Protein AF-A0A918QCE1-F1 (afdb_monomer)

Structure (mmCIF, N/CA/C/O backbone):
data_AF-A0A918QCE1-F1
#
_entry.id   AF-A0A918QCE1-F1
#
loop_
_atom_site.group_PDB
_atom_site.id
_atom_site.type_symbol
_atom_site.label_atom_id
_atom_site.label_alt_id
_atom_site.label_comp_id
_atom_site.label_asym_id
_atom_site.label_entity_id
_atom_site.label_seq_id
_atom_site.pdbx_PDB_ins_code
_atom_site.Cartn_x
_atom_site.Cartn_y
_atom_site.Cartn_z
_atom_site.occupancy
_atom_site.B_iso_or_equiv
_atom_site.auth_seq_id
_atom_site.auth_comp_id
_atom_site.auth_asym_id
_atom_site.auth_atom_id
_atom_site.pdbx_PDB_model_num
ATOM 1 N N . MET A 1 1 ? -31.668 9.142 -8.135 1.00 33.66 1 MET A N 1
ATOM 2 C CA . MET A 1 1 ? -30.646 8.673 -7.178 1.00 33.66 1 MET A CA 1
ATOM 3 C C . MET A 1 1 ? -29.626 7.881 -7.980 1.00 33.66 1 MET A C 1
ATOM 5 O O . MET A 1 1 ? -29.899 6.742 -8.324 1.00 33.66 1 MET A O 1
ATOM 9 N N . HIS A 1 2 ? -28.551 8.535 -8.418 1.00 36.22 2 HIS A N 1
ATOM 10 C CA . HIS A 1 2 ? -27.484 7.924 -9.211 1.00 36.22 2 HIS A CA 1
ATOM 11 C C . HIS A 1 2 ? -26.289 7.763 -8.270 1.00 36.22 2 HIS A C 1
ATOM 13 O O . HIS A 1 2 ? -25.791 8.761 -7.751 1.00 36.22 2 HIS A O 1
ATOM 19 N N . LEU A 1 3 ? -25.919 6.521 -7.965 1.00 39.84 3 LEU A N 1
ATOM 20 C CA . LEU A 1 3 ? -24.689 6.223 -7.241 1.00 39.84 3 LEU A CA 1
ATOM 21 C C . LEU A 1 3 ? -23.557 6.383 -8.255 1.00 39.84 3 LEU A C 1
ATOM 23 O O . LEU A 1 3 ? -23.525 5.670 -9.251 1.00 39.84 3 LEU A O 1
ATOM 27 N N . ALA A 1 4 ? -22.702 7.382 -8.048 1.00 39.12 4 ALA A N 1
ATOM 28 C CA . ALA A 1 4 ? -21.490 7.530 -8.834 1.00 39.12 4 ALA A CA 1
ATOM 29 C C . ALA A 1 4 ? -20.565 6.351 -8.503 1.00 39.12 4 ALA A C 1
ATOM 31 O O . ALA A 1 4 ? -20.187 6.168 -7.345 1.00 39.12 4 ALA A O 1
ATOM 32 N N . GLU A 1 5 ? -20.243 5.550 -9.515 1.00 44.84 5 GLU A N 1
ATOM 33 C CA . GLU A 1 5 ? -19.245 4.485 -9.433 1.00 44.84 5 GLU A CA 1
ATOM 34 C C . GLU A 1 5 ? -17.913 5.073 -8.925 1.00 44.84 5 GLU A C 1
ATOM 36 O O . GLU A 1 5 ? -17.487 6.123 -9.426 1.00 44.84 5 GLU A O 1
ATOM 41 N N . PRO A 1 6 ? -17.241 4.459 -7.934 1.00 44.69 6 PRO A N 1
ATOM 42 C CA . PRO A 1 6 ? -15.946 4.941 -7.480 1.00 44.69 6 PRO A CA 1
ATOM 43 C C . PRO A 1 6 ? -14.933 4.757 -8.615 1.00 44.69 6 PRO A C 1
ATOM 45 O O . PRO A 1 6 ? -14.550 3.640 -8.953 1.00 44.69 6 PRO A O 1
ATOM 48 N N . GLY A 1 7 ? -14.521 5.872 -9.224 1.00 44.47 7 GLY A N 1
ATOM 49 C CA . GLY A 1 7 ? -13.450 5.888 -10.217 1.00 44.47 7 GLY A CA 1
ATOM 50 C C . GLY A 1 7 ? -12.152 5.297 -9.649 1.00 44.47 7 GLY A C 1
ATOM 51 O O . GLY A 1 7 ? -11.955 5.311 -8.427 1.00 44.47 7 GLY A O 1
ATOM 52 N N . PRO A 1 8 ? -11.265 4.768 -10.514 1.00 41.88 8 PRO A N 1
ATOM 53 C CA . PRO A 1 8 ? -10.043 4.106 -10.078 1.00 41.88 8 PRO A CA 1
ATOM 54 C C . PRO A 1 8 ? -9.234 5.038 -9.174 1.00 41.88 8 PRO A C 1
ATOM 56 O O . PRO A 1 8 ? -9.125 6.239 -9.430 1.00 41.88 8 PRO A O 1
ATOM 59 N N . ALA A 1 9 ? -8.696 4.481 -8.088 1.00 42.06 9 ALA A N 1
ATOM 60 C CA . ALA A 1 9 ? -7.835 5.193 -7.158 1.00 42.06 9 ALA A CA 1
ATOM 61 C C . ALA A 1 9 ? -6.542 5.605 -7.879 1.00 42.06 9 ALA A C 1
ATOM 63 O O . ALA A 1 9 ? -5.561 4.868 -7.895 1.00 42.06 9 ALA A O 1
ATOM 64 N N . MET A 1 10 ? -6.562 6.775 -8.513 1.00 36.59 10 MET A N 1
ATOM 65 C CA . MET A 1 10 ? -5.400 7.367 -9.159 1.00 36.59 10 MET A CA 1
ATOM 66 C C . MET A 1 10 ? -4.384 7.748 -8.081 1.00 36.59 10 MET A C 1
ATOM 68 O O . MET A 1 10 ? -4.627 8.637 -7.264 1.00 36.59 10 MET A O 1
ATOM 72 N N . VAL A 1 11 ? -3.251 7.050 -8.065 1.00 44.19 11 VAL A N 1
ATOM 73 C CA . VAL A 1 11 ? -2.077 7.428 -7.277 1.00 44.19 11 VAL A CA 1
ATOM 74 C C . VAL A 1 11 ? -1.295 8.445 -8.107 1.00 44.19 11 VAL A C 1
ATOM 76 O O . VAL A 1 11 ? -0.656 8.086 -9.091 1.00 44.19 11 VAL A O 1
ATOM 79 N N . GLU A 1 12 ? -1.380 9.723 -7.747 1.00 36.75 12 GLU A N 1
ATOM 80 C CA . GLU A 1 12 ? -0.614 10.786 -8.404 1.00 36.75 12 GLU A CA 1
ATOM 81 C C . GLU A 1 12 ? 0.827 10.783 -7.871 1.00 36.75 12 GLU A C 1
ATOM 83 O O . GLU A 1 12 ? 1.057 11.006 -6.680 1.00 36.75 12 GLU A O 1
ATOM 88 N N . ILE A 1 13 ? 1.802 10.512 -8.744 1.00 49.06 13 ILE A N 1
ATOM 89 C CA . ILE A 1 13 ? 3.232 10.619 -8.428 1.00 49.06 13 ILE A CA 1
ATOM 90 C C . ILE A 1 13 ? 3.867 11.660 -9.340 1.00 49.06 13 ILE A C 1
ATOM 92 O O . ILE A 1 13 ? 3.781 11.570 -10.562 1.00 49.06 13 ILE A O 1
ATOM 96 N N . ALA A 1 14 ? 4.549 12.629 -8.730 1.00 45.66 14 ALA A N 1
ATOM 97 C CA . ALA A 1 14 ? 5.424 13.548 -9.440 1.00 45.66 14 ALA A CA 1
ATOM 98 C C . ALA A 1 14 ? 6.618 12.767 -10.019 1.00 45.66 14 ALA A C 1
ATOM 100 O O . ALA A 1 14 ? 7.476 12.291 -9.273 1.00 45.66 14 ALA A O 1
ATOM 101 N N . ALA A 1 15 ? 6.657 12.607 -11.342 1.00 50.38 15 ALA A N 1
ATOM 102 C CA . ALA A 1 15 ? 7.783 11.999 -12.041 1.00 50.38 15 ALA A CA 1
ATOM 103 C C . ALA A 1 15 ? 8.968 12.980 -12.107 1.00 50.38 15 ALA A C 1
ATOM 105 O O . ALA A 1 15 ? 8.797 14.166 -12.390 1.00 50.38 15 ALA A O 1
ATOM 106 N N . CYS A 1 16 ? 10.173 12.481 -11.829 1.00 47.78 16 CYS A N 1
ATOM 107 C CA . CYS A 1 16 ? 11.424 13.183 -12.111 1.00 47.78 16 CYS A CA 1
ATOM 108 C C . CYS A 1 16 ? 11.725 13.118 -13.624 1.00 47.78 16 CYS A C 1
ATOM 110 O O . CYS A 1 16 ? 11.239 12.217 -14.3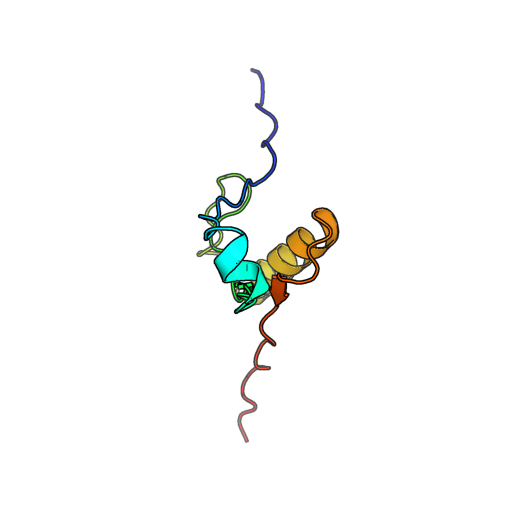00 1.00 47.78 16 CYS A O 1
ATOM 112 N N . ASP A 1 17 ? 12.520 14.054 -14.147 1.00 50.72 17 ASP A N 1
ATOM 113 C CA . ASP A 1 17 ? 12.976 14.101 -15.547 1.00 50.72 17 ASP A CA 1
ATOM 114 C C . ASP A 1 17 ? 13.558 12.747 -16.021 1.00 50.72 17 ASP A C 1
ATOM 116 O O . ASP A 1 17 ? 14.408 12.160 -15.342 1.00 50.72 17 ASP A O 1
ATOM 120 N N . ASP A 1 18 ? 13.133 12.269 -17.200 1.00 56.91 18 ASP A N 1
ATOM 121 C CA . ASP A 1 18 ? 13.459 10.936 -17.750 1.00 56.91 18 ASP A CA 1
ATOM 122 C C . ASP A 1 18 ? 14.968 10.643 -17.830 1.00 56.91 18 ASP A C 1
ATOM 124 O O . ASP A 1 18 ? 15.402 9.493 -17.719 1.00 56.91 18 ASP A O 1
ATOM 128 N N . ARG A 1 19 ? 15.804 11.677 -17.984 1.00 54.97 19 ARG A N 1
ATOM 129 C CA . ARG A 1 19 ? 17.266 11.528 -18.058 1.00 54.97 19 ARG A CA 1
ATOM 130 C C . ARG A 1 19 ? 17.868 11.163 -16.705 1.00 54.97 19 ARG A C 1
ATOM 132 O O . ARG A 1 19 ? 18.781 10.346 -16.636 1.00 54.97 19 ARG A O 1
ATOM 139 N N . THR A 1 20 ? 17.317 11.733 -15.636 1.00 57.84 20 THR A N 1
ATOM 140 C CA . THR A 1 20 ? 17.745 11.459 -14.258 1.00 57.84 20 THR A CA 1
ATOM 141 C C . THR A 1 20 ? 17.295 10.065 -13.826 1.00 57.84 20 THR A C 1
ATOM 143 O O . THR A 1 20 ? 18.041 9.364 -13.148 1.00 57.84 20 THR A O 1
ATOM 146 N N . ALA A 1 21 ? 16.113 9.626 -14.271 1.00 58.03 21 ALA A N 1
ATOM 147 C CA . ALA A 1 21 ? 15.590 8.291 -13.982 1.00 58.03 21 ALA A CA 1
ATOM 148 C C . ALA A 1 21 ? 16.396 7.163 -14.657 1.00 58.03 21 ALA A C 1
ATOM 150 O O . ALA A 1 21 ? 16.511 6.076 -14.091 1.00 58.03 21 ALA A O 1
ATOM 151 N N . ALA A 1 22 ? 16.977 7.414 -15.836 1.00 63.62 22 ALA A N 1
ATOM 152 C CA . ALA A 1 22 ? 17.850 6.452 -16.515 1.00 63.62 22 ALA A CA 1
ATOM 153 C C . ALA A 1 22 ? 19.231 6.324 -15.846 1.00 63.62 22 ALA A C 1
ATOM 155 O O . ALA A 1 22 ? 19.807 5.238 -15.822 1.00 63.62 22 ALA A O 1
ATOM 156 N N . GLU A 1 23 ? 19.759 7.425 -15.303 1.00 66.06 23 GLU A N 1
ATOM 157 C CA . GLU A 1 23 ? 21.076 7.466 -14.657 1.00 66.06 23 GLU A CA 1
ATOM 158 C C . GLU A 1 23 ? 21.018 7.005 -13.187 1.00 66.06 23 GLU A C 1
ATOM 160 O O . GLU A 1 23 ? 21.935 6.342 -12.703 1.00 66.06 23 GLU A O 1
ATOM 165 N N . TRP A 1 24 ? 19.904 7.283 -12.500 1.00 66.19 24 TRP A N 1
ATOM 166 C CA . TRP A 1 24 ? 19.646 6.908 -11.109 1.00 66.19 24 TRP A CA 1
ATOM 167 C C . TRP A 1 24 ? 18.205 6.402 -10.955 1.00 66.19 24 TRP A C 1
ATOM 169 O O . TRP A 1 24 ? 17.317 7.174 -10.581 1.00 66.19 24 TRP A O 1
ATOM 179 N N . PRO A 1 25 ? 17.938 5.112 -11.233 1.00 65.94 25 PRO A N 1
ATOM 180 C CA . PRO A 1 25 ? 16.582 4.581 -11.187 1.00 65.94 25 PRO A CA 1
ATOM 181 C C . PRO A 1 25 ? 16.002 4.672 -9.772 1.00 65.94 25 PRO A C 1
ATOM 183 O O . PRO A 1 25 ? 16.369 3.926 -8.857 1.00 65.94 25 PRO A O 1
ATOM 186 N N . ALA A 1 26 ? 15.070 5.607 -9.597 1.00 75.56 26 ALA A N 1
ATOM 187 C CA . ALA A 1 26 ? 14.321 5.779 -8.366 1.00 75.56 26 ALA A CA 1
ATOM 188 C C . ALA A 1 26 ? 13.316 4.632 -8.216 1.00 75.56 26 ALA A C 1
ATOM 190 O O . ALA A 1 26 ? 12.477 4.406 -9.085 1.00 75.56 26 ALA A O 1
ATOM 191 N N . HIS A 1 27 ? 13.403 3.911 -7.101 1.00 80.50 27 HIS A N 1
ATOM 192 C CA . HIS A 1 27 ? 12.469 2.842 -6.762 1.00 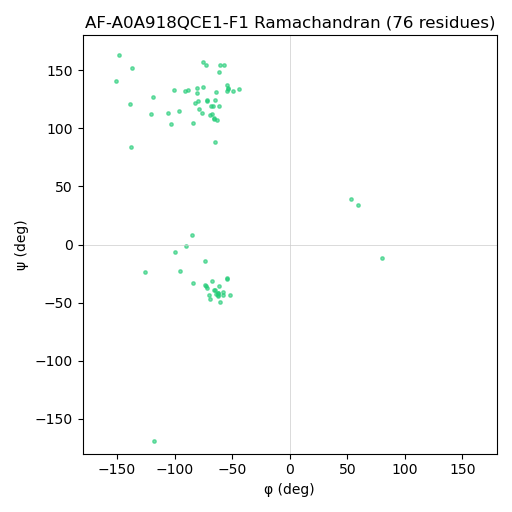80.50 27 HIS A CA 1
ATOM 193 C C . HIS A 1 27 ? 11.449 3.357 -5.751 1.00 80.50 27 HIS A C 1
ATOM 195 O O . HIS A 1 27 ? 11.819 3.973 -4.748 1.00 80.50 27 HIS A O 1
ATOM 201 N N . PHE A 1 28 ? 10.169 3.081 -5.992 1.00 83.31 28 PHE A N 1
ATOM 202 C CA . PHE A 1 28 ? 9.108 3.428 -5.057 1.00 83.31 28 PHE A CA 1
ATOM 203 C C . PHE A 1 28 ? 8.776 2.226 -4.181 1.00 83.31 28 PHE A C 1
ATOM 205 O O . PHE A 1 28 ? 8.266 1.214 -4.661 1.00 83.31 28 PHE A O 1
ATOM 212 N N . VAL A 1 29 ? 9.040 2.344 -2.880 1.00 88.25 29 VAL A N 1
ATOM 213 C CA . VAL A 1 29 ? 8.741 1.286 -1.912 1.00 88.25 29 VAL A CA 1
ATOM 214 C C . VAL A 1 29 ? 7.488 1.652 -1.118 1.00 88.25 29 VAL A C 1
ATOM 216 O O . VAL A 1 29 ? 7.532 2.469 -0.198 1.00 88.25 29 VAL A O 1
ATOM 219 N N . ALA A 1 30 ? 6.364 1.023 -1.455 1.00 90.88 30 ALA A N 1
ATOM 220 C CA . ALA A 1 30 ? 5.093 1.205 -0.761 1.00 90.88 30 ALA A CA 1
ATOM 221 C C . ALA A 1 30 ? 5.043 0.361 0.524 1.00 90.88 30 ALA A C 1
ATOM 223 O O . ALA A 1 30 ? 5.379 -0.826 0.513 1.00 90.88 30 ALA A O 1
ATOM 224 N N . PHE A 1 31 ? 4.588 0.941 1.638 1.00 88.69 31 PHE A N 1
ATOM 225 C CA . PHE A 1 31 ? 4.500 0.240 2.930 1.00 88.69 31 PHE A CA 1
ATOM 226 C C . PHE A 1 31 ? 3.109 0.266 3.581 1.00 88.69 31 PHE A C 1
ATOM 228 O O . PHE A 1 31 ? 2.811 -0.627 4.377 1.00 88.69 31 PHE A O 1
ATOM 235 N N . ASP A 1 32 ? 2.258 1.242 3.253 1.00 90.94 32 ASP A N 1
ATOM 236 C CA . ASP A 1 32 ? 0.886 1.344 3.765 1.00 90.94 32 ASP A CA 1
ATOM 237 C C . ASP A 1 32 ? -0.039 1.998 2.725 1.00 90.94 32 ASP A C 1
ATOM 239 O O . ASP A 1 32 ? 0.419 2.640 1.777 1.00 90.94 32 ASP A O 1
ATOM 243 N N . LEU A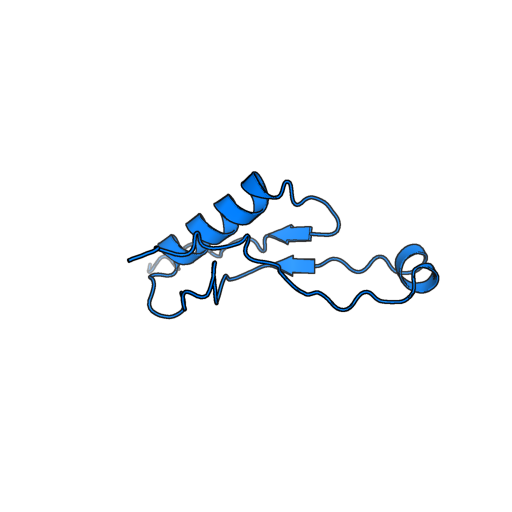 1 33 ? -1.343 1.829 2.922 1.00 92.44 33 LEU A N 1
ATOM 244 C CA . LEU A 1 33 ? -2.406 2.412 2.111 1.00 92.44 33 LEU A CA 1
ATOM 245 C C . LEU A 1 33 ? -3.261 3.284 3.026 1.00 92.44 33 LEU A C 1
ATOM 247 O O . LEU A 1 33 ? -3.925 2.748 3.911 1.00 92.44 33 LEU A O 1
ATOM 251 N N . LEU A 1 34 ? -3.231 4.605 2.822 1.00 93.19 34 LEU A N 1
ATOM 252 C CA . LEU A 1 34 ? -3.938 5.590 3.665 1.00 93.19 34 LEU A CA 1
ATOM 253 C C . LEU A 1 34 ? -5.306 5.998 3.106 1.00 93.19 34 LEU A C 1
ATOM 255 O O . LEU A 1 34 ? -6.172 6.472 3.842 1.00 93.19 34 LEU A O 1
ATOM 259 N N . ARG A 1 35 ? -5.504 5.826 1.798 1.00 93.12 35 ARG A N 1
ATOM 260 C CA . ARG A 1 35 ? -6.769 6.109 1.131 1.00 93.12 35 ARG A CA 1
ATOM 261 C C . ARG A 1 35 ? -6.948 5.204 -0.076 1.00 93.12 35 ARG A C 1
ATOM 263 O O . ARG A 1 35 ? -5.996 4.983 -0.816 1.00 93.12 35 ARG A O 1
ATOM 270 N N . LEU A 1 36 ? -8.173 4.738 -0.294 1.00 93.19 36 LEU A N 1
ATOM 271 C CA . LEU A 1 36 ? -8.546 3.934 -1.457 1.00 93.19 36 LEU A CA 1
ATOM 272 C C . LEU A 1 36 ? -9.906 4.387 -1.983 1.00 93.19 36 LEU A C 1
ATOM 274 O O . LEU A 1 36 ? -10.879 4.380 -1.234 1.00 93.19 36 LEU A O 1
ATOM 278 N N . GLY A 1 37 ? -9.975 4.820 -3.245 1.00 88.75 37 GLY A N 1
ATOM 279 C CA . GLY A 1 37 ? -11.232 5.278 -3.856 1.00 88.75 37 GLY A CA 1
ATOM 280 C C . GLY A 1 37 ? -11.945 6.358 -3.028 1.00 88.75 37 GLY A C 1
ATOM 281 O O . GLY A 1 37 ? -13.148 6.287 -2.815 1.00 88.75 37 GLY A O 1
ATOM 282 N N . GLY A 1 38 ? -11.189 7.296 -2.443 1.00 90.75 38 GLY A N 1
ATOM 283 C CA . GLY A 1 38 ? -11.726 8.332 -1.548 1.00 90.75 38 GLY A CA 1
ATOM 284 C C . GLY A 1 38 ? -11.989 7.893 -0.100 1.00 90.75 38 GLY A C 1
ATOM 285 O O . GLY A 1 38 ? -12.153 8.751 0.765 1.00 90.75 38 GLY A O 1
ATOM 286 N N . THR A 1 39 ? -11.957 6.594 0.203 1.00 93.00 39 THR A N 1
ATOM 287 C CA . THR A 1 39 ? -12.157 6.069 1.561 1.00 93.00 39 THR A CA 1
ATOM 288 C C . THR A 1 39 ? -10.883 6.192 2.386 1.00 93.00 39 THR A C 1
ATOM 290 O O . THR A 1 39 ? -9.850 5.652 1.997 1.00 93.00 39 THR A O 1
ATOM 293 N N . ASP A 1 40 ? -10.960 6.861 3.537 1.00 94.75 40 ASP A N 1
ATOM 294 C CA . ASP A 1 40 ? -9.894 6.852 4.542 1.00 94.75 40 ASP A CA 1
ATOM 295 C C . ASP A 1 40 ? -9.774 5.457 5.175 1.00 94.75 40 ASP A C 1
ATOM 297 O O . ASP A 1 40 ? -10.719 4.926 5.767 1.00 94.75 40 ASP A O 1
ATOM 301 N N . THR A 1 41 ? -8.602 4.848 5.017 1.00 95.69 41 THR A N 1
ATOM 302 C CA . THR A 1 41 ? -8.302 3.496 5.497 1.00 95.69 41 THR A CA 1
ATOM 303 C C . THR A 1 41 ? -7.525 3.508 6.807 1.00 95.69 41 THR A C 1
ATOM 305 O O . THR A 1 41 ? -7.352 2.443 7.400 1.00 95.69 41 THR A O 1
ATOM 308 N N . THR A 1 42 ? -7.091 4.668 7.313 1.00 94.81 42 THR A N 1
ATOM 309 C CA . THR A 1 42 ? -6.371 4.774 8.595 1.00 94.81 42 THR A CA 1
ATOM 310 C C . THR A 1 42 ? -7.105 4.150 9.794 1.00 94.81 42 THR A C 1
ATOM 312 O O . THR A 1 42 ? -6.415 3.587 10.651 1.00 94.81 42 THR A O 1
ATOM 315 N N . PRO A 1 43 ? -8.458 4.101 9.850 1.00 96.69 43 PRO A N 1
ATOM 316 C CA . PRO A 1 43 ? -9.172 3.405 10.923 1.00 96.69 43 PRO A CA 1
ATOM 317 C C . PRO A 1 43 ? -9.128 1.873 10.812 1.00 96.69 43 PRO A C 1
ATOM 319 O O . PRO A 1 43 ? -9.513 1.168 11.745 1.00 96.69 43 PRO A O 1
ATOM 322 N N . TRP A 1 44 ? -8.729 1.319 9.663 1.00 96.50 44 TRP A N 1
ATOM 323 C CA . TRP A 1 44 ? -8.700 -0.127 9.460 1.00 96.50 44 TRP A CA 1
ATOM 324 C C . TRP A 1 44 ? -7.559 -0.769 10.240 1.00 96.50 44 TRP A C 1
ATOM 326 O O . TRP A 1 44 ? -6.513 -0.164 10.467 1.00 96.50 44 TRP A O 1
ATOM 336 N N . SER A 1 45 ? -7.713 -2.050 10.578 1.00 94.81 45 SER A N 1
ATOM 337 C CA . SER A 1 45 ? -6.592 -2.825 11.104 1.00 94.81 45 SER A CA 1
ATOM 338 C C . SER A 1 45 ? -5.458 -2.900 10.077 1.00 94.81 45 SER A C 1
ATOM 340 O O . SER A 1 45 ? -5.698 -2.969 8.869 1.00 94.81 45 SER A O 1
ATOM 342 N N . TYR A 1 46 ? -4.215 -2.958 10.560 1.00 90.38 46 TYR A N 1
ATOM 343 C CA . TYR A 1 46 ? -3.033 -3.087 9.702 1.00 90.38 46 TYR A CA 1
ATOM 344 C C . TYR A 1 46 ? -3.160 -4.252 8.709 1.00 90.38 46 TYR A C 1
ATOM 346 O O . TYR A 1 46 ? -2.889 -4.088 7.525 1.00 90.38 46 TYR A O 1
ATOM 354 N N . ARG A 1 47 ? -3.657 -5.414 9.164 1.00 91.94 47 ARG A N 1
ATOM 355 C CA . ARG A 1 47 ? -3.856 -6.591 8.304 1.00 91.94 47 ARG A CA 1
ATOM 356 C C . ARG A 1 47 ? -4.789 -6.291 7.130 1.00 91.94 47 ARG A C 1
ATOM 358 O O . ARG A 1 47 ? -4.523 -6.736 6.020 1.00 91.94 47 ARG A O 1
ATOM 365 N N . ARG A 1 48 ? -5.864 -5.534 7.371 1.00 95.44 48 ARG 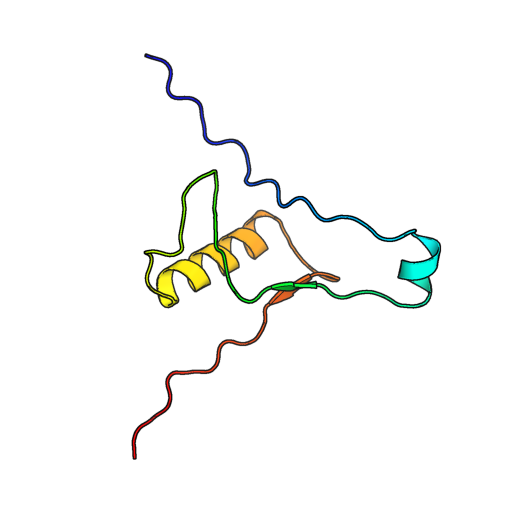A N 1
ATOM 366 C CA . ARG A 1 48 ? -6.818 -5.152 6.325 1.00 95.44 48 ARG A CA 1
ATOM 367 C C . ARG A 1 48 ? -6.202 -4.152 5.347 1.00 95.44 48 ARG A C 1
ATOM 369 O O . ARG A 1 48 ? -6.359 -4.336 4.147 1.00 95.44 48 ARG A O 1
ATOM 376 N N . ARG A 1 49 ? -5.476 -3.140 5.836 1.00 94.69 49 ARG A N 1
ATOM 377 C CA . ARG A 1 49 ? -4.772 -2.185 4.958 1.00 94.69 49 ARG A CA 1
ATOM 378 C C . ARG A 1 49 ? -3.717 -2.875 4.103 1.00 94.69 49 ARG A C 1
ATOM 380 O O . ARG A 1 49 ? -3.639 -2.621 2.909 1.00 94.69 49 ARG A O 1
ATOM 387 N N . ARG A 1 50 ? -2.959 -3.802 4.697 1.00 94.31 50 ARG A N 1
ATOM 388 C CA . ARG A 1 50 ? -1.951 -4.591 3.988 1.00 94.31 50 ARG A CA 1
ATOM 389 C C . ARG A 1 50 ? -2.568 -5.460 2.894 1.00 94.31 50 ARG A C 1
ATOM 391 O O . ARG A 1 50 ? -2.008 -5.496 1.811 1.00 94.31 50 ARG A O 1
ATOM 398 N N . ALA A 1 51 ? -3.695 -6.123 3.161 1.00 95.56 51 ALA A N 1
ATOM 399 C CA . ALA A 1 51 ? -4.409 -6.896 2.143 1.00 95.56 51 ALA A CA 1
ATOM 400 C C . ALA A 1 51 ? -4.869 -6.001 0.980 1.00 95.56 51 ALA A C 1
ATOM 402 O O . ALA A 1 51 ? -4.516 -6.270 -0.157 1.00 95.56 51 ALA A O 1
ATOM 403 N N . ALA A 1 52 ? -5.518 -4.872 1.277 1.00 95.81 52 ALA A N 1
ATOM 404 C CA . ALA A 1 52 ? -5.952 -3.928 0.246 1.00 95.81 52 ALA A CA 1
ATOM 405 C C . ALA A 1 52 ? -4.782 -3.346 -0.572 1.00 95.81 52 ALA A C 1
ATOM 407 O O . ALA A 1 52 ? -4.906 -3.143 -1.773 1.00 95.81 52 ALA A O 1
ATOM 408 N N . LEU A 1 53 ? -3.625 -3.099 0.053 1.00 94.75 53 LEU A N 1
ATOM 409 C CA . LEU A 1 53 ? -2.418 -2.676 -0.661 1.00 94.75 53 LEU A CA 1
ATOM 410 C C . LEU A 1 53 ? -1.903 -3.764 -1.621 1.00 94.75 53 LEU A C 1
ATOM 412 O O . LEU A 1 53 ? -1.451 -3.437 -2.715 1.00 94.75 53 LEU A O 1
ATOM 416 N N . LEU A 1 54 ? -1.965 -5.042 -1.224 1.00 94.44 54 LEU A N 1
ATOM 417 C CA . LEU A 1 54 ? -1.606 -6.163 -2.102 1.00 94.44 54 LEU A CA 1
ATOM 418 C C . LEU A 1 54 ? -2.558 -6.255 -3.299 1.00 94.44 54 LEU A C 1
ATOM 420 O O . LEU A 1 54 ? -2.088 -6.432 -4.421 1.00 94.44 54 LEU A O 1
ATOM 424 N N . ASP A 1 55 ? -3.858 -6.079 -3.062 1.00 95.81 55 ASP A N 1
ATOM 425 C CA . ASP A 1 55 ? -4.876 -6.106 -4.114 1.00 95.81 55 ASP A CA 1
ATOM 426 C C . ASP A 1 55 ? -4.639 -4.981 -5.133 1.00 95.81 55 ASP A C 1
ATOM 428 O O . ASP A 1 55 ? -4.601 -5.250 -6.328 1.00 95.81 55 ASP A O 1
ATOM 432 N N . VAL A 1 56 ? -4.329 -3.754 -4.688 1.00 94.38 56 VAL A N 1
ATOM 433 C CA . VAL A 1 56 ? -3.971 -2.639 -5.592 1.00 94.38 56 VAL A CA 1
ATOM 434 C C . VAL A 1 56 ? -2.766 -2.980 -6.474 1.00 94.38 56 VAL A C 1
ATOM 436 O O . VAL A 1 56 ? -2.785 -2.703 -7.671 1.00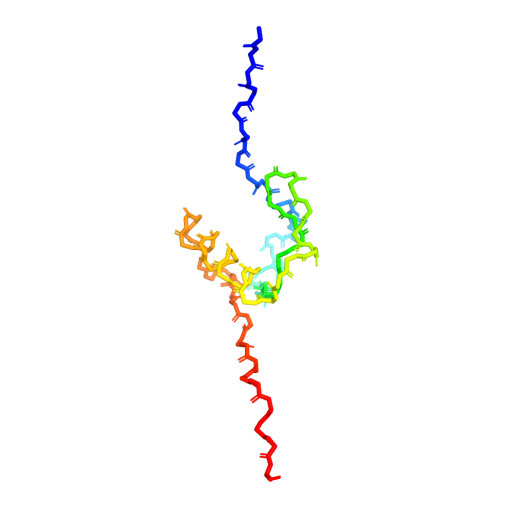 94.38 56 VAL A O 1
ATOM 439 N N . PHE A 1 57 ? -1.719 -3.592 -5.912 1.00 93.56 57 PHE A N 1
ATOM 440 C CA . PHE A 1 57 ? -0.550 -4.009 -6.696 1.00 93.56 57 PHE A CA 1
ATOM 441 C C . PHE A 1 57 ? -0.915 -5.054 -7.756 1.00 93.56 57 PHE A C 1
ATOM 443 O O . PHE A 1 57 ? -0.435 -4.962 -8.886 1.00 93.56 57 PHE A O 1
ATOM 450 N N . ALA A 1 58 ? -1.762 -6.023 -7.405 1.00 93.75 58 ALA A N 1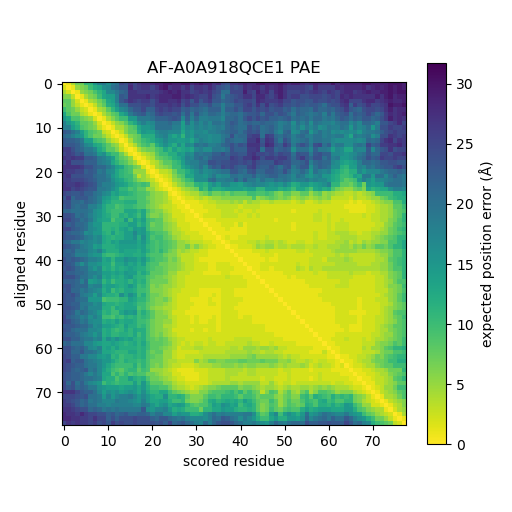
ATOM 451 C 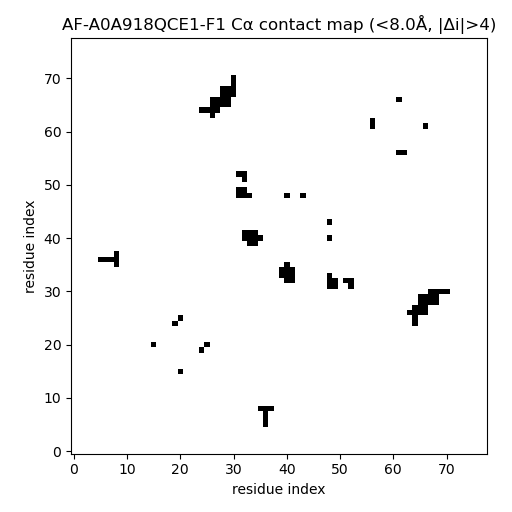CA . ALA A 1 58 ? -2.207 -7.067 -8.322 1.00 93.75 58 ALA A CA 1
ATOM 452 C C . ALA A 1 58 ? -3.129 -6.516 -9.422 1.00 93.75 58 ALA A C 1
ATOM 454 O O . ALA A 1 58 ? -2.911 -6.795 -10.599 1.00 93.75 58 ALA A O 1
ATOM 455 N N . GLU A 1 59 ? -4.121 -5.705 -9.054 1.00 93.62 59 GLU A N 1
ATOM 456 C CA . GLU A 1 59 ? -5.109 -5.129 -9.971 1.00 93.62 59 GLU A CA 1
ATOM 457 C C . GLU A 1 59 ? -4.482 -4.150 -10.966 1.00 93.62 59 GLU A C 1
ATOM 459 O O . GLU A 1 59 ? -4.853 -4.138 -12.137 1.00 93.62 59 GLU A O 1
ATOM 464 N N . GLN A 1 60 ? -3.519 -3.341 -10.515 1.00 90.38 60 GLN A N 1
ATOM 465 C CA . GLN A 1 60 ? -2.839 -2.356 -11.359 1.00 90.38 60 GLN A CA 1
ATOM 466 C C . GLN A 1 60 ? -1.581 -2.917 -12.043 1.00 90.38 60 GLN A C 1
ATOM 468 O O . GLN A 1 60 ? -0.918 -2.197 -12.788 1.00 90.38 60 GLN A O 1
ATOM 473 N N . GLY A 1 61 ? -1.228 -4.185 -11.794 1.00 90.88 61 GLY A N 1
ATOM 474 C CA . GLY A 1 61 ? -0.038 -4.818 -12.368 1.00 90.88 61 GLY A CA 1
ATOM 475 C C . GLY A 1 61 ? 1.267 -4.106 -12.000 1.00 90.88 61 GLY A C 1
ATOM 476 O O . GLY A 1 61 ? 2.183 -4.038 -12.822 1.00 90.88 61 GLY A O 1
ATOM 477 N N . LEU A 1 62 ? 1.352 -3.540 -10.790 1.00 88.06 62 LEU A N 1
ATOM 478 C CA . LEU A 1 62 ? 2.510 -2.755 -10.365 1.00 88.06 62 LEU A CA 1
ATOM 479 C C . LEU A 1 62 ? 3.727 -3.664 -10.184 1.00 88.06 62 LEU A C 1
ATOM 481 O O . LEU A 1 62 ? 3.804 -4.472 -9.258 1.00 88.06 62 LEU A O 1
ATOM 485 N N . ALA A 1 63 ? 4.693 -3.487 -11.075 1.00 85.00 63 ALA A N 1
ATOM 486 C CA . ALA A 1 63 ? 6.018 -4.086 -11.021 1.00 85.00 63 ALA A CA 1
ATOM 487 C C . ALA A 1 63 ? 7.077 -2.974 -10.927 1.00 85.00 63 ALA A C 1
ATOM 489 O O . ALA A 1 63 ? 6.739 -1.810 -10.712 1.00 85.00 63 ALA A O 1
ATOM 490 N N . ALA A 1 64 ? 8.360 -3.313 -11.085 1.00 81.31 64 ALA A N 1
ATOM 491 C CA . ALA A 1 64 ? 9.446 -2.332 -11.076 1.00 81.31 64 ALA A CA 1
ATOM 492 C C . ALA A 1 64 ? 9.087 -1.074 -11.907 1.00 81.31 64 ALA A C 1
ATOM 494 O O . ALA A 1 64 ? 8.567 -1.218 -13.016 1.00 81.31 64 ALA A O 1
ATOM 495 N N . PRO A 1 65 ? 9.320 0.147 -11.385 1.00 85.38 65 PRO A N 1
ATOM 496 C CA . PRO A 1 65 ? 10.120 0.500 -10.200 1.00 85.38 65 PRO A CA 1
ATOM 497 C C . PRO A 1 65 ? 9.384 0.411 -8.847 1.00 85.38 65 PRO A C 1
ATOM 499 O O . PRO A 1 65 ? 9.922 0.837 -7.823 1.00 85.38 65 PRO A O 1
ATOM 502 N N . TRP A 1 66 ? 8.164 -0.126 -8.818 1.00 88.44 66 TRP A N 1
ATOM 503 C CA . TRP A 1 66 ? 7.343 -0.243 -7.618 1.00 88.44 66 TRP A CA 1
ATOM 504 C C . TRP A 1 66 ? 7.631 -1.541 -6.876 1.00 88.44 66 TRP A C 1
ATOM 506 O O . TRP A 1 66 ? 7.661 -2.624 -7.461 1.00 88.44 66 TRP A O 1
ATOM 516 N N . ALA A 1 67 ? 7.809 -1.438 -5.566 1.00 90.38 67 ALA A N 1
ATOM 517 C CA . ALA A 1 67 ? 8.029 -2.577 -4.695 1.00 90.38 67 ALA A CA 1
ATOM 518 C C . ALA A 1 67 ? 7.216 -2.437 -3.407 1.00 90.38 67 ALA A C 1
ATOM 520 O O . ALA A 1 67 ? 6.954 -1.336 -2.922 1.00 90.38 67 ALA A O 1
ATOM 521 N N . LEU A 1 68 ? 6.851 -3.573 -2.819 1.00 88.75 68 LEU A N 1
ATOM 522 C CA . LEU A 1 68 ? 6.253 -3.618 -1.491 1.00 88.75 68 LEU A CA 1
ATOM 523 C C . LEU A 1 68 ? 7.338 -3.776 -0.434 1.00 88.75 68 LEU A C 1
ATOM 525 O O . LEU A 1 68 ? 8.170 -4.680 -0.511 1.00 88.75 68 LEU A O 1
ATOM 529 N N . CYS A 1 69 ? 7.272 -2.953 0.608 1.00 87.94 69 CYS A N 1
ATOM 530 C CA . CYS A 1 69 ? 8.084 -3.161 1.796 1.00 87.94 69 CYS A CA 1
ATOM 531 C C . CYS A 1 69 ? 7.673 -4.482 2.479 1.00 87.94 69 CYS A C 1
ATOM 533 O O . CYS A 1 69 ? 6.472 -4.697 2.721 1.00 87.94 69 CYS A O 1
ATOM 535 N N . PRO A 1 70 ? 8.617 -5.372 2.834 1.00 85.81 70 PRO A N 1
ATOM 536 C CA . PRO A 1 70 ? 8.321 -6.517 3.687 1.00 85.81 70 PRO A CA 1
ATOM 537 C C . PRO A 1 70 ? 7.647 -6.060 4.986 1.00 85.81 70 PRO A C 1
ATOM 539 O O . PRO A 1 70 ? 8.075 -5.099 5.619 1.00 85.81 70 PRO A O 1
ATOM 542 N N . SER A 1 71 ? 6.571 -6.731 5.395 1.00 80.50 71 SER A N 1
ATOM 543 C CA . SER A 1 71 ? 5.982 -6.475 6.709 1.00 80.50 71 SER A CA 1
ATOM 544 C C . SER A 1 71 ? 6.772 -7.223 7.773 1.00 80.50 71 SER A C 1
ATOM 546 O O . SER A 1 71 ? 6.953 -8.437 7.656 1.00 80.50 71 SER A O 1
ATOM 548 N N . THR A 1 72 ? 7.167 -6.540 8.842 1.00 76.88 72 THR A N 1
ATOM 549 C CA . THR A 1 72 ? 7.713 -7.218 10.018 1.00 76.88 72 THR A CA 1
ATOM 550 C C . THR A 1 72 ? 6.615 -8.081 10.648 1.00 76.88 72 THR A C 1
ATOM 552 O O . THR A 1 72 ? 5.546 -7.549 10.969 1.00 76.88 72 THR A O 1
ATOM 555 N N . PRO A 1 73 ? 6.827 -9.398 10.832 1.00 75.19 73 PRO A N 1
ATOM 556 C CA . PRO A 1 73 ? 5.875 -10.229 11.556 1.00 75.19 73 PRO A CA 1
ATOM 557 C C . PRO A 1 73 ? 5.718 -9.715 12.997 1.00 75.19 73 PRO A C 1
ATOM 559 O O . PRO A 1 73 ? 6.631 -9.070 13.526 1.00 75.19 73 PRO A O 1
ATOM 562 N N . PRO A 1 74 ? 4.571 -9.970 13.653 1.00 68.69 74 PRO A N 1
ATOM 563 C CA . PRO A 1 74 ? 4.365 -9.534 15.026 1.00 68.69 74 PRO A CA 1
ATOM 564 C C . PRO A 1 74 ? 5.506 -10.038 15.910 1.00 68.69 74 PRO A C 1
ATOM 566 O O . PRO A 1 74 ? 5.925 -11.194 15.825 1.00 68.69 74 PRO A O 1
ATOM 569 N N . ARG A 1 75 ? 6.027 -9.146 16.755 1.00 76.75 75 ARG A N 1
ATOM 570 C CA . ARG A 1 75 ? 7.117 -9.478 17.669 1.00 76.75 75 ARG A CA 1
ATOM 571 C C . ARG A 1 75 ? 6.643 -10.585 18.613 1.00 76.75 75 ARG A C 1
ATOM 573 O O . ARG A 1 75 ? 5.683 -10.394 19.355 1.00 76.75 75 ARG A O 1
ATOM 580 N N . GLN A 1 76 ? 7.316 -11.729 18.580 1.00 68.56 76 GLN A N 1
ATOM 581 C CA . GLN A 1 76 ? 7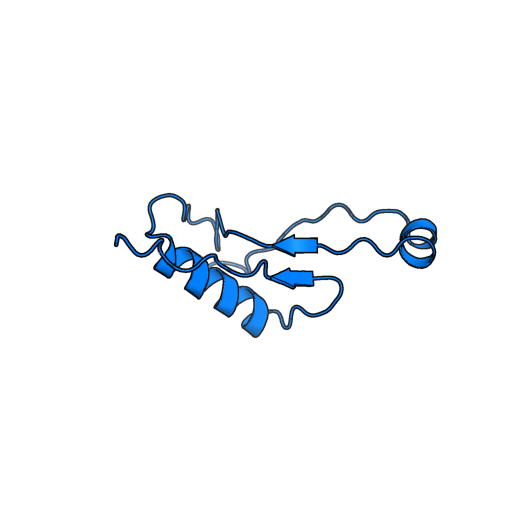.035 -12.851 19.473 1.00 68.56 76 GLN A CA 1
ATOM 582 C C . GLN A 1 76 ? 7.527 -12.471 20.877 1.00 68.56 76 GLN A C 1
ATOM 584 O O . GLN A 1 76 ? 8.683 -12.067 21.026 1.00 68.56 76 GLN A O 1
ATOM 589 N N . LYS A 1 77 ? 6.659 -12.523 21.893 1.00 59.28 77 LYS A N 1
ATOM 590 C CA . LYS A 1 77 ? 7.091 -12.380 23.290 1.00 59.28 77 LYS A CA 1
ATOM 591 C C . LYS A 1 77 ? 7.607 -13.743 23.753 1.00 59.28 77 LYS A C 1
ATOM 593 O O . LYS A 1 77 ? 6.868 -14.716 23.632 1.00 59.28 77 LYS A O 1
ATOM 598 N N . LEU A 1 78 ? 8.868 -13.784 24.188 1.00 69.31 78 LEU A N 1
ATOM 599 C CA . LEU A 1 78 ? 9.457 -14.927 24.888 1.00 69.31 78 LEU A CA 1
ATOM 600 C C . LEU A 1 78 ? 8.795 -15.090 26.260 1.00 69.31 78 LEU A C 1
ATOM 602 O O . LEU A 1 78 ? 8.522 -14.035 26.883 1.00 69.31 78 LEU A O 1
#

Solvent-accessible surface area (backbone atoms only — not comparable to full-atom values): 5252 Å² total; per-residue (Å²): 140,82,82,78,77,78,60,81,66,78,81,87,72,91,78,74,62,70,71,54,42,72,77,53,72,72,65,49,70,49,78,80,47,61,62,55,59,88,40,75,35,72,86,50,55,68,70,56,33,52,50,54,46,52,49,51,36,63,76,69,63,61,47,86,56,43,43,74,51,82,76,81,72,83,82,81,84,131

pLDDT: mean 75.5, std 20.45, range [33.66, 96.69]

Foldseek 3Di:
DDDPDLDFPDDDDDDDDPVCCVVPPDAAEDEWDQDGSNDGCVVPDRVVRVVVVVVCCVVVVDDPSYHYDDDDDPDDDD

Mean predicted aligned error: 11.17 Å

Radius of gyration: 16.11 Å; Cα contacts (8 Å, |Δi|>4): 52; chains: 1; bounding box: 52×29×43 Å

Secondary structure (DSSP, 8-state):
--------------PPPHHHHHHS---EEE----EETTEE-TTS-HHHHHHHHHHHHHHTT-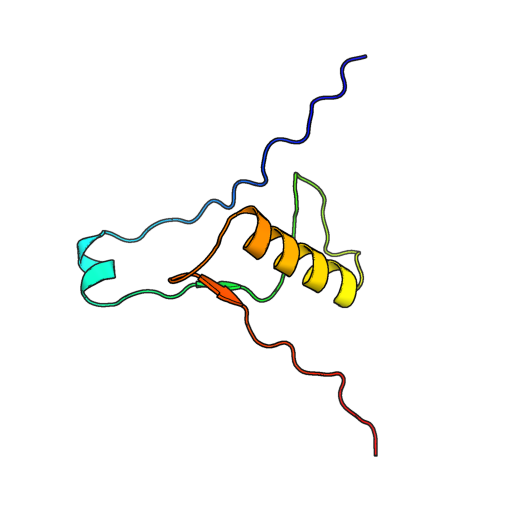-TTEEEPPPPPPPPP-

Organism: NCBI:txid68255

Sequence (78 aa):
MHLAEPGPAMVEIAACDDRTAAEWPAHFVAFDLLRLGGTDTTPWSYRRRRAALLDVFAEQGLAAPWALCPSTPPRQKL